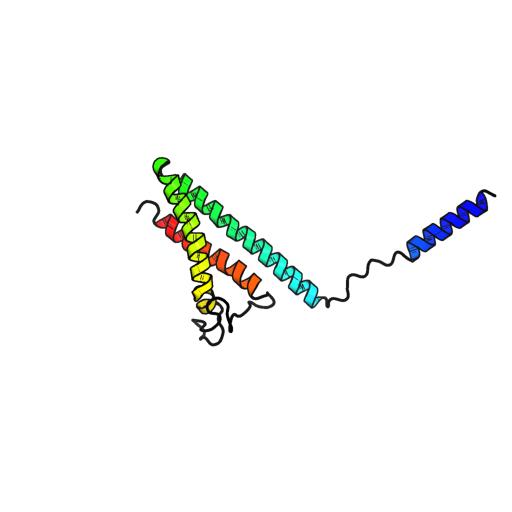Protein AF-A0A960FQX1-F1 (afdb_monomer_lite)

Foldseek 3Di:
DVVVVVVVVVVVVVVVVVVPDPPPPDPPPVVNVVLVVVLVVLLVVLVVLLVVLVVLLVVLLVVDDVVCSVVSNVVSVVLLVVLLVCCLQAVQQQPQFPPDDPRGHHHQGNHPPRRHDDDSHDSVSRSSNVSSVSSVVSSVVSSVVRPD

Secondary structure (DSSP, 8-state):
-HHHHHHHHHHHHHHHHHS----------HHHHHHHHHHHHHHHHHHHHHHHHHHHHHHHHHHS-GGGHHHHHHHHHHHHHHHHHHIIIIIHHHHHBSS--SS-----GGG-TTBPPSTTS-HHHHHHHHHHHHHHHHHHHHHHTTT-

pLDDT: mean 79.79, std 14.04, range [43.34, 94.75]

Radius of gyration: 26.55 Å; chains: 1; bounding box: 80×57×46 Å

Structure (mmCIF, N/CA/C/O backbone):
data_AF-A0A960FQX1-F1
#
_entry.id   AF-A0A960FQX1-F1
#
loop_
_atom_site.group_PDB
_atom_site.id
_atom_site.type_symbol
_atom_site.label_atom_id
_atom_site.label_alt_id
_atom_site.label_comp_id
_atom_site.label_asym_id
_atom_site.label_entity_id
_atom_site.label_seq_id
_atom_site.pdbx_PDB_ins_code
_atom_site.Cartn_x
_atom_site.Cartn_y
_atom_site.Cartn_z
_atom_site.occupancy
_atom_site.B_iso_or_equiv
_atom_site.auth_seq_id
_atom_site.auth_comp_id
_atom_site.auth_asym_id
_atom_site.auth_atom_id
_atom_site.pdbx_PDB_model_num
ATOM 1 N N . MET A 1 1 ? 60.631 43.178 -3.863 1.00 51.34 1 MET A N 1
ATOM 2 C CA . MET A 1 1 ? 60.263 41.757 -3.632 1.00 51.34 1 MET A CA 1
ATOM 3 C C . MET A 1 1 ? 58.754 41.509 -3.515 1.00 51.34 1 MET A C 1
ATOM 5 O O . MET A 1 1 ? 58.290 40.539 -4.091 1.00 51.34 1 MET A O 1
ATOM 9 N N . ARG A 1 2 ? 57.959 42.388 -2.878 1.00 50.94 2 ARG A N 1
ATOM 10 C CA . ARG A 1 2 ? 56.501 42.193 -2.677 1.00 50.94 2 ARG A CA 1
ATOM 11 C C . ARG A 1 2 ? 55.647 42.088 -3.961 1.00 50.94 2 ARG A C 1
ATOM 13 O O . ARG A 1 2 ? 54.676 41.347 -3.982 1.00 50.94 2 ARG A O 1
ATOM 20 N N . ARG A 1 3 ? 56.045 42.748 -5.059 1.00 49.62 3 ARG A N 1
ATOM 21 C CA . ARG A 1 3 ? 55.343 42.691 -6.363 1.00 49.62 3 ARG A CA 1
ATOM 22 C C . ARG A 1 3 ? 55.408 41.323 -7.061 1.00 49.62 3 ARG A C 1
ATOM 24 O O . ARG A 1 3 ? 54.457 40.958 -7.732 1.00 49.62 3 ARG A O 1
ATOM 31 N N . LYS A 1 4 ? 56.495 40.557 -6.891 1.00 47.22 4 LYS A N 1
ATOM 32 C CA . LYS A 1 4 ? 56.637 39.219 -7.503 1.00 47.22 4 LYS A CA 1
ATOM 33 C C . LYS A 1 4 ? 55.794 38.161 -6.779 1.00 47.22 4 LYS A C 1
ATOM 35 O O . LYS A 1 4 ? 55.314 37.237 -7.417 1.00 47.22 4 LYS A O 1
ATOM 40 N N . ILE A 1 5 ? 55.571 38.348 -5.475 1.00 54.47 5 ILE A N 1
ATOM 41 C CA . ILE A 1 5 ? 54.722 37.472 -4.659 1.00 54.47 5 ILE A CA 1
ATOM 42 C C . ILE A 1 5 ? 53.248 37.679 -5.029 1.00 54.47 5 ILE A C 1
ATOM 44 O O . ILE A 1 5 ? 52.585 36.699 -5.321 1.00 54.47 5 ILE A O 1
ATOM 48 N N . LEU A 1 6 ? 52.762 38.925 -5.153 1.00 54.97 6 LEU A N 1
ATOM 49 C CA . LEU A 1 6 ? 51.373 39.187 -5.581 1.00 54.97 6 LEU A CA 1
ATOM 50 C C . LEU A 1 6 ? 51.043 38.641 -6.982 1.00 54.97 6 LEU A C 1
ATOM 52 O O . LEU A 1 6 ? 49.941 38.147 -7.198 1.00 54.97 6 LEU A O 1
ATOM 56 N N . ILE A 1 7 ? 51.987 38.715 -7.926 1.00 57.12 7 ILE A N 1
ATOM 57 C CA . ILE A 1 7 ? 51.796 38.169 -9.279 1.00 57.12 7 ILE A CA 1
ATOM 58 C C . ILE A 1 7 ? 51.809 36.633 -9.239 1.00 57.12 7 ILE A C 1
ATOM 60 O O . ILE A 1 7 ? 50.983 36.003 -9.890 1.00 57.12 7 ILE A O 1
ATOM 64 N N . GLY A 1 8 ? 52.678 36.025 -8.425 1.00 54.09 8 GLY A N 1
ATOM 65 C CA . GLY A 1 8 ? 52.707 34.575 -8.221 1.00 54.09 8 GLY A CA 1
ATOM 66 C C . GLY A 1 8 ? 51.415 34.035 -7.603 1.00 54.09 8 GLY A C 1
ATOM 67 O O . GLY A 1 8 ? 50.860 33.066 -8.111 1.00 54.09 8 GLY A O 1
ATOM 68 N N . THR A 1 9 ? 50.878 34.693 -6.570 1.00 57.78 9 THR A N 1
ATOM 69 C CA . THR A 1 9 ? 49.612 34.280 -5.942 1.00 57.78 9 THR A CA 1
ATOM 70 C C . THR A 1 9 ? 48.413 34.499 -6.864 1.00 57.78 9 THR A C 1
ATOM 72 O O . THR A 1 9 ? 47.501 33.681 -6.865 1.00 57.78 9 THR A O 1
ATOM 75 N N . GLY A 1 10 ? 48.422 35.553 -7.691 1.00 57.50 10 GLY A N 1
ATOM 76 C CA . GLY A 1 10 ? 47.384 35.793 -8.699 1.00 57.50 10 GLY A CA 1
ATOM 77 C C . GLY A 1 10 ? 47.380 34.751 -9.821 1.00 57.50 10 GLY A C 1
ATOM 78 O O . GLY A 1 10 ? 46.314 34.315 -10.242 1.00 57.50 10 GLY A O 1
ATOM 79 N N . VAL A 1 11 ? 48.557 34.294 -10.260 1.00 60.16 11 VAL A N 1
ATOM 80 C CA . VAL A 1 11 ? 48.688 33.235 -11.276 1.00 60.16 11 VAL A CA 1
ATOM 81 C C . VAL A 1 11 ? 48.325 31.862 -10.705 1.00 60.16 11 VAL A C 1
ATOM 83 O O . VAL A 1 11 ? 47.686 31.075 -11.394 1.00 60.16 11 VAL A O 1
ATOM 86 N N . VAL A 1 12 ? 48.648 31.585 -9.438 1.00 59.31 12 VAL A N 1
ATOM 87 C CA . VAL A 1 12 ? 48.214 30.350 -8.759 1.00 59.31 12 VAL A CA 1
ATOM 88 C C . VAL A 1 12 ? 46.703 30.364 -8.503 1.00 59.31 12 VAL A C 1
ATOM 90 O O . VAL A 1 12 ? 46.047 29.360 -8.750 1.00 59.31 12 VAL A O 1
ATOM 93 N N . ALA A 1 13 ? 46.120 31.498 -8.101 1.00 58.28 13 ALA A N 1
ATOM 94 C CA . ALA A 1 13 ? 44.671 31.634 -7.942 1.00 58.28 13 ALA A CA 1
ATOM 95 C C . ALA A 1 13 ? 43.927 31.511 -9.283 1.00 58.28 13 ALA A C 1
ATOM 97 O O . ALA A 1 13 ? 42.914 30.824 -9.350 1.00 58.28 13 ALA A O 1
ATOM 98 N N . ALA A 1 14 ? 44.454 32.103 -10.361 1.00 57.28 14 ALA A N 1
ATOM 99 C CA . ALA A 1 14 ? 43.907 31.955 -11.711 1.00 57.28 14 ALA A CA 1
ATOM 100 C C . ALA A 1 14 ? 44.096 30.534 -12.269 1.00 57.28 14 ALA A C 1
ATOM 102 O O . ALA A 1 14 ? 43.222 30.037 -12.968 1.00 57.28 14 ALA A O 1
ATOM 103 N N . GLY A 1 15 ? 45.196 29.857 -11.923 1.00 57.06 15 GLY A N 1
ATOM 104 C CA . GLY A 1 15 ? 45.442 28.457 -12.272 1.00 57.06 15 GLY A CA 1
ATOM 105 C C . GLY A 1 15 ? 44.491 27.497 -11.558 1.00 57.06 15 GLY A C 1
ATOM 106 O O . GLY A 1 15 ? 43.946 26.607 -12.195 1.00 57.06 15 GLY A O 1
ATOM 107 N N . VAL A 1 16 ? 44.212 27.729 -10.271 1.00 55.97 16 VAL A N 1
ATOM 108 C CA . VAL A 1 16 ? 43.229 26.957 -9.489 1.00 55.97 16 VAL A CA 1
ATOM 109 C C . VAL A 1 16 ? 41.795 27.231 -9.958 1.00 55.97 16 VAL A C 1
ATOM 111 O O . VAL A 1 16 ? 40.971 26.322 -9.947 1.00 55.97 16 VAL A O 1
ATOM 114 N N . LEU A 1 17 ? 41.502 28.444 -10.444 1.00 53.12 17 LEU A N 1
ATOM 115 C CA . LEU A 1 17 ? 40.223 28.767 -11.089 1.00 53.12 17 LEU A CA 1
ATOM 116 C C . LEU A 1 17 ? 40.103 28.163 -12.500 1.00 53.12 17 LEU A C 1
ATOM 118 O O . LEU A 1 17 ? 39.002 27.855 -12.938 1.00 53.12 17 LEU A O 1
ATOM 122 N N . ALA A 1 18 ? 41.222 27.975 -13.207 1.00 55.62 18 ALA A N 1
ATOM 123 C CA . ALA A 1 18 ? 41.262 27.362 -14.536 1.00 55.62 18 ALA A CA 1
ATOM 124 C C . ALA A 1 18 ? 41.250 25.823 -14.490 1.00 55.62 18 ALA A C 1
ATOM 126 O O . ALA A 1 18 ? 40.801 25.192 -15.443 1.00 55.62 18 ALA A O 1
ATOM 127 N N . THR A 1 19 ? 41.699 25.212 -13.386 1.00 51.34 19 THR A N 1
ATOM 128 C CA . THR A 1 19 ? 41.516 23.774 -13.109 1.00 51.34 19 THR A CA 1
ATOM 129 C C . THR A 1 19 ? 40.261 23.483 -12.290 1.00 51.34 19 THR A C 1
ATOM 131 O O . THR A 1 19 ? 39.992 22.321 -11.991 1.00 51.34 19 THR A O 1
ATOM 134 N N . ALA A 1 20 ? 39.471 24.504 -11.944 1.00 48.94 20 ALA A N 1
ATOM 135 C CA . ALA A 1 20 ? 38.087 24.333 -11.527 1.00 48.94 20 ALA A CA 1
ATOM 136 C C . ALA A 1 20 ? 37.252 23.987 -12.766 1.00 48.94 20 ALA A C 1
ATOM 138 O O . ALA A 1 20 ? 36.440 24.770 -13.257 1.00 48.94 20 ALA A O 1
ATOM 139 N N . THR A 1 21 ? 37.482 22.791 -13.304 1.00 51.81 21 THR A N 1
ATOM 140 C CA . THR A 1 21 ? 36.498 22.148 -14.163 1.00 51.81 21 THR A CA 1
ATOM 141 C C . THR A 1 21 ? 35.181 22.135 -13.388 1.00 51.81 21 THR A C 1
ATOM 143 O O . THR A 1 21 ? 35.210 21.760 -12.207 1.00 51.81 21 THR A O 1
ATOM 146 N N . PRO A 1 22 ? 34.035 22.523 -13.984 1.00 54.12 22 PRO A N 1
ATOM 147 C CA . PRO A 1 22 ? 32.760 22.168 -13.381 1.00 54.12 22 PRO A CA 1
ATOM 148 C C . PRO A 1 22 ? 32.835 20.666 -13.132 1.00 54.12 22 PRO A C 1
ATOM 150 O O . PRO A 1 22 ? 33.242 19.927 -14.029 1.00 54.12 22 PRO A O 1
ATOM 153 N N . ALA A 1 23 ? 32.587 20.242 -11.891 1.00 43.34 23 ALA A N 1
ATOM 154 C CA . ALA A 1 23 ? 32.530 18.833 -11.548 1.00 43.34 23 ALA A CA 1
ATOM 155 C C . ALA A 1 23 ? 31.670 18.167 -12.621 1.00 43.34 23 ALA A C 1
ATOM 157 O O . ALA A 1 23 ? 30.491 18.502 -12.739 1.00 43.34 23 ALA A O 1
ATOM 158 N N . PHE A 1 24 ? 32.294 17.357 -13.481 1.00 44.00 24 PHE A N 1
ATOM 159 C CA . PHE A 1 24 ? 31.592 16.670 -14.546 1.00 44.00 24 PHE A CA 1
ATOM 160 C C . PHE A 1 24 ? 30.545 15.812 -13.848 1.00 44.00 24 PHE A C 1
ATOM 162 O O . PHE A 1 24 ? 30.866 14.805 -13.218 1.00 44.00 24 PHE A O 1
ATOM 169 N N . ALA A 1 25 ? 29.299 16.283 -13.900 1.00 47.84 25 ALA A N 1
ATOM 170 C CA . ALA A 1 25 ? 28.141 15.439 -13.751 1.00 47.84 25 ALA A CA 1
ATOM 171 C C . ALA A 1 25 ? 28.371 14.298 -14.737 1.00 47.84 25 ALA A C 1
ATOM 173 O O . ALA A 1 25 ? 28.537 14.525 -15.932 1.00 47.84 25 ALA A O 1
ATOM 174 N N . GLN A 1 26 ? 28.540 13.113 -14.171 1.00 45.72 26 GLN A N 1
ATOM 175 C CA . GLN A 1 26 ? 28.736 11.846 -14.847 1.00 45.72 26 GLN A CA 1
ATOM 176 C C . GLN A 1 26 ? 27.881 11.788 -16.124 1.00 45.72 26 GLN A C 1
ATOM 178 O O . GLN A 1 26 ? 26.700 12.126 -16.063 1.00 45.72 26 GLN A O 1
ATOM 183 N N . ASP A 1 27 ? 28.471 11.348 -17.244 1.00 53.88 27 ASP A N 1
ATOM 184 C CA . ASP A 1 27 ? 27.796 10.953 -18.496 1.00 53.88 27 ASP A CA 1
ATOM 185 C C . ASP A 1 27 ? 26.853 9.745 -18.261 1.00 53.88 27 ASP A C 1
ATOM 187 O O . ASP A 1 27 ? 26.902 8.729 -18.952 1.00 53.88 27 ASP A O 1
ATOM 191 N N . ALA A 1 28 ? 25.995 9.805 -17.243 1.00 57.47 28 ALA A N 1
ATOM 192 C CA . ALA A 1 28 ? 24.775 9.028 -17.220 1.00 57.47 28 ALA A CA 1
ATOM 193 C C . ALA A 1 28 ? 23.888 9.646 -18.300 1.00 57.47 28 ALA A C 1
ATOM 195 O O . ALA A 1 28 ? 23.628 10.854 -18.281 1.00 57.47 28 ALA A O 1
ATOM 196 N N . ALA A 1 29 ? 23.471 8.841 -19.277 1.00 74.06 29 ALA A N 1
ATOM 197 C CA . ALA A 1 29 ? 22.570 9.300 -20.324 1.00 74.06 29 ALA A CA 1
ATOM 198 C C . ALA A 1 29 ? 21.404 10.059 -19.670 1.00 74.06 29 ALA A C 1
ATOM 200 O O . ALA A 1 29 ? 20.857 9.589 -18.676 1.00 74.06 29 ALA A O 1
ATOM 201 N N . ALA A 1 30 ? 21.008 11.223 -20.198 1.00 77.44 30 ALA A N 1
ATOM 202 C CA . ALA A 1 30 ? 19.952 12.045 -19.589 1.00 77.44 30 ALA A CA 1
ATOM 203 C C . ALA A 1 30 ? 18.665 11.243 -19.280 1.00 77.44 30 ALA A C 1
ATOM 205 O O . ALA A 1 30 ? 17.963 11.535 -18.316 1.00 77.44 30 ALA A O 1
ATOM 206 N N . ALA A 1 31 ? 18.406 10.183 -20.055 1.00 77.94 31 ALA A N 1
ATOM 207 C CA . ALA A 1 31 ? 17.343 9.215 -19.810 1.00 77.94 31 ALA A CA 1
ATOM 208 C C . ALA A 1 31 ? 17.506 8.417 -18.499 1.00 77.94 31 ALA A C 1
ATOM 210 O O . ALA A 1 31 ? 16.532 8.230 -17.783 1.00 77.94 31 ALA A O 1
ATOM 211 N N . GLU A 1 32 ? 18.712 7.971 -18.148 1.00 82.25 32 GLU A N 1
ATOM 212 C CA . GLU A 1 32 ? 18.982 7.241 -16.902 1.00 82.25 32 GLU A CA 1
ATOM 213 C C . GLU A 1 32 ? 18.788 8.142 -15.675 1.00 82.25 32 GLU A C 1
ATOM 215 O O . GLU A 1 32 ? 18.163 7.745 -14.691 1.00 82.25 32 GLU A O 1
ATOM 220 N N . VAL A 1 33 ? 19.253 9.393 -15.758 1.00 86.50 33 VAL A N 1
ATOM 221 C CA . VAL A 1 33 ? 19.027 10.389 -14.700 1.00 86.50 33 VAL A CA 1
ATOM 222 C C . VAL A 1 33 ? 17.532 10.654 -14.519 1.00 86.50 33 VAL A C 1
ATOM 224 O O . VAL A 1 33 ? 17.058 10.690 -13.384 1.00 86.50 33 VAL A O 1
ATOM 227 N N . GLN A 1 34 ? 16.778 10.772 -15.617 1.00 87.62 34 GLN A N 1
ATOM 228 C CA . GLN A 1 34 ? 15.327 10.944 -15.571 1.00 87.62 34 GLN A CA 1
ATOM 229 C C . GLN A 1 34 ? 14.638 9.763 -14.874 1.00 87.62 34 GLN A C 1
ATOM 231 O O . GLN A 1 34 ? 13.853 9.980 -13.956 1.00 87.62 34 GLN A O 1
ATOM 236 N N . VAL A 1 35 ? 14.985 8.521 -15.229 1.00 88.06 35 VAL A N 1
ATOM 237 C CA . VAL A 1 35 ? 14.426 7.312 -14.594 1.00 88.06 35 VAL A CA 1
ATOM 238 C C . VAL A 1 35 ? 14.702 7.297 -13.088 1.00 88.06 35 VAL A C 1
ATOM 240 O O . VAL A 1 35 ? 13.819 6.969 -12.294 1.00 88.06 35 VAL A O 1
ATOM 243 N N . ASN A 1 36 ? 15.908 7.674 -12.667 1.00 89.25 36 ASN A N 1
ATOM 244 C CA . ASN A 1 36 ? 16.260 7.723 -11.247 1.00 89.25 36 ASN A CA 1
ATOM 245 C C . ASN A 1 36 ? 15.469 8.799 -10.491 1.00 89.25 36 ASN A C 1
ATOM 247 O O . ASN A 1 36 ? 15.014 8.554 -9.372 1.00 89.25 36 ASN A O 1
ATOM 251 N N . LEU A 1 37 ? 15.271 9.967 -11.107 1.00 91.19 37 LEU A N 1
ATOM 252 C CA . LEU A 1 37 ? 14.451 11.039 -10.541 1.00 91.19 37 LEU A CA 1
ATOM 253 C C . LEU A 1 37 ? 12.976 10.639 -10.450 1.00 91.19 37 LEU A C 1
ATOM 255 O O . LEU A 1 37 ? 12.360 10.869 -9.409 1.00 91.19 37 LEU A O 1
ATOM 259 N N . ASP A 1 38 ? 12.435 9.989 -11.480 1.00 91.44 38 ASP A N 1
ATOM 260 C CA . ASP A 1 38 ? 11.056 9.495 -11.490 1.00 91.44 38 ASP A CA 1
ATOM 261 C C . ASP A 1 38 ? 10.848 8.447 -10.381 1.00 91.44 38 ASP A C 1
ATOM 263 O O . ASP A 1 38 ? 9.882 8.528 -9.619 1.00 91.44 38 ASP A O 1
ATOM 267 N N . ASN A 1 39 ? 11.792 7.513 -10.208 1.00 92.25 39 ASN A N 1
ATOM 268 C CA . ASN A 1 39 ? 11.755 6.537 -9.114 1.00 92.25 39 ASN A CA 1
ATOM 269 C C . ASN A 1 39 ? 11.824 7.212 -7.733 1.00 92.25 39 ASN A C 1
ATOM 271 O O . ASN A 1 39 ? 11.063 6.849 -6.836 1.00 92.25 39 ASN A O 1
ATOM 275 N N . ALA A 1 40 ? 12.708 8.198 -7.550 1.00 92.62 40 ALA A N 1
ATOM 276 C CA . ALA A 1 40 ? 12.831 8.925 -6.286 1.00 92.62 40 ALA A CA 1
ATOM 277 C C . ALA A 1 40 ? 11.563 9.726 -5.959 1.00 92.62 40 ALA A C 1
ATOM 279 O O . ALA A 1 40 ? 11.107 9.727 -4.813 1.00 92.62 40 ALA A O 1
ATOM 280 N N . TYR A 1 41 ? 10.973 10.372 -6.967 1.00 94.25 41 TYR A N 1
ATOM 281 C CA . TYR A 1 41 ? 9.724 11.109 -6.828 1.00 94.25 41 TYR A CA 1
ATOM 282 C C . TYR A 1 41 ? 8.577 10.183 -6.419 1.00 94.25 41 TYR A C 1
ATOM 284 O O . TYR A 1 41 ? 7.916 10.442 -5.414 1.00 94.25 41 TYR A O 1
ATOM 292 N N . VAL A 1 42 ? 8.384 9.070 -7.132 1.00 94.19 42 VAL A N 1
ATOM 293 C CA . VAL A 1 42 ? 7.312 8.113 -6.824 1.00 94.19 42 VAL A CA 1
ATOM 294 C C . VAL A 1 42 ? 7.522 7.454 -5.462 1.00 94.19 42 VAL A C 1
ATOM 296 O O . VAL A 1 42 ? 6.554 7.257 -4.728 1.00 94.19 42 VAL A O 1
ATOM 299 N N . LEU A 1 43 ? 8.767 7.170 -5.071 1.00 93.25 43 LEU A N 1
ATOM 300 C CA . LEU A 1 43 ? 9.067 6.643 -3.740 1.00 93.25 43 LEU A CA 1
ATOM 301 C C . LEU A 1 43 ? 8.707 7.652 -2.641 1.00 93.25 43 LEU A C 1
ATOM 303 O O . LEU A 1 43 ? 8.086 7.280 -1.645 1.00 93.25 43 LEU A O 1
ATOM 307 N N . LEU A 1 44 ? 9.040 8.933 -2.831 1.00 94.75 44 LEU A N 1
ATOM 308 C CA . LEU A 1 44 ? 8.623 9.996 -1.916 1.00 94.75 44 LEU A CA 1
ATOM 309 C C . LEU A 1 44 ? 7.093 10.094 -1.852 1.00 94.75 44 LEU A C 1
ATOM 311 O O . LEU A 1 44 ? 6.529 10.158 -0.760 1.00 94.75 44 LEU A O 1
ATOM 315 N N . SER A 1 45 ? 6.414 10.054 -2.999 1.00 94.38 45 SER A N 1
ATOM 316 C CA . SER A 1 45 ? 4.951 10.022 -3.053 1.00 94.38 45 SER A CA 1
ATOM 317 C C . SER A 1 45 ? 4.377 8.819 -2.303 1.00 94.38 45 SER A C 1
ATOM 319 O O . SER A 1 45 ? 3.417 8.983 -1.556 1.00 94.38 45 SER A O 1
ATOM 321 N N . ALA A 1 46 ? 4.980 7.633 -2.421 1.00 93.56 46 ALA A N 1
ATOM 322 C CA . ALA A 1 46 ? 4.539 6.443 -1.699 1.00 93.56 46 ALA A CA 1
ATOM 323 C C . ALA A 1 46 ? 4.635 6.623 -0.176 1.00 93.56 46 ALA A C 1
ATOM 325 O O . ALA A 1 46 ? 3.707 6.262 0.545 1.00 93.56 46 ALA A O 1
ATOM 326 N N . VAL A 1 47 ? 5.710 7.246 0.323 1.00 92.31 47 VAL A N 1
ATOM 327 C CA . VAL A 1 47 ? 5.849 7.569 1.755 1.00 92.31 47 VAL A CA 1
ATOM 328 C C . VAL A 1 47 ? 4.739 8.515 2.218 1.00 92.31 47 VAL A C 1
ATOM 330 O O . VAL A 1 47 ? 4.159 8.299 3.282 1.00 92.31 47 VAL A O 1
ATOM 333 N N . LEU A 1 48 ? 4.394 9.528 1.416 1.00 92.94 48 LEU A N 1
ATOM 334 C CA . LEU A 1 48 ? 3.288 10.439 1.732 1.00 92.94 48 LEU A CA 1
ATOM 335 C C . LEU A 1 48 ? 1.938 9.710 1.796 1.00 92.94 48 LEU A C 1
ATOM 337 O O . LEU A 1 48 ? 1.128 10.015 2.669 1.00 92.94 48 LEU A O 1
ATOM 341 N N . VAL A 1 49 ? 1.708 8.722 0.927 1.00 92.88 49 VAL A N 1
ATOM 342 C CA . VAL A 1 49 ? 0.494 7.892 0.972 1.00 92.88 49 VAL A CA 1
ATOM 343 C C . VAL A 1 49 ? 0.494 6.980 2.201 1.00 92.88 49 VAL A C 1
ATOM 345 O O . VAL A 1 49 ? -0.525 6.875 2.872 1.00 92.88 49 VAL A O 1
ATOM 348 N N . ILE A 1 50 ? 1.626 6.383 2.582 1.00 89.31 50 ILE A N 1
ATOM 349 C CA . ILE A 1 50 ? 1.708 5.567 3.810 1.00 89.31 50 ILE A CA 1
ATOM 350 C C . ILE A 1 50 ? 1.387 6.407 5.057 1.00 89.31 50 ILE A C 1
ATOM 352 O O . ILE A 1 50 ? 0.736 5.916 5.980 1.00 89.31 50 ILE A O 1
ATOM 356 N N . LEU A 1 51 ? 1.756 7.693 5.079 1.00 89.69 51 LEU A N 1
ATOM 357 C CA . LEU A 1 51 ? 1.360 8.599 6.163 1.00 89.69 51 LEU A CA 1
ATOM 358 C C . LEU A 1 51 ? -0.163 8.800 6.264 1.00 89.69 51 LEU A C 1
ATOM 360 O O . LEU A 1 51 ? -0.650 9.152 7.341 1.00 89.69 51 LEU A O 1
ATOM 364 N N . MET A 1 52 ? -0.937 8.511 5.212 1.00 91.56 52 MET A N 1
ATOM 365 C CA . MET A 1 52 ? -2.402 8.497 5.297 1.00 91.56 52 MET A CA 1
ATOM 366 C C . MET A 1 52 ? -2.910 7.419 6.258 1.00 91.56 52 MET A C 1
ATOM 368 O O . MET A 1 52 ? -3.938 7.643 6.891 1.00 91.56 52 MET A O 1
ATOM 372 N N . GLN A 1 53 ? -2.184 6.311 6.456 1.00 87.62 53 GLN A N 1
ATOM 373 C CA . GLN A 1 53 ? -2.574 5.273 7.417 1.00 87.62 53 GLN A CA 1
ATOM 374 C C . GLN A 1 53 ? -2.647 5.834 8.845 1.00 87.62 53 GLN A C 1
ATOM 376 O O . GLN A 1 53 ? -3.624 5.613 9.558 1.00 87.62 53 GLN A O 1
ATOM 381 N N . ALA A 1 54 ? -1.664 6.655 9.232 1.00 86.06 54 ALA A N 1
ATOM 382 C CA . ALA A 1 54 ? -1.695 7.370 10.506 1.00 86.06 54 ALA A CA 1
ATOM 383 C C . ALA A 1 54 ? -2.833 8.406 10.557 1.00 86.06 54 ALA A C 1
ATOM 385 O O . ALA A 1 54 ? -3.450 8.600 11.604 1.00 86.06 54 ALA A O 1
ATOM 386 N N . GLY A 1 55 ? -3.148 9.042 9.425 1.00 87.25 55 GLY A N 1
ATOM 387 C CA . GLY A 1 55 ? -4.295 9.943 9.299 1.00 87.25 55 GLY A CA 1
ATOM 388 C C . GLY A 1 55 ? -5.635 9.246 9.562 1.00 87.25 55 GLY A C 1
ATOM 389 O O . GLY A 1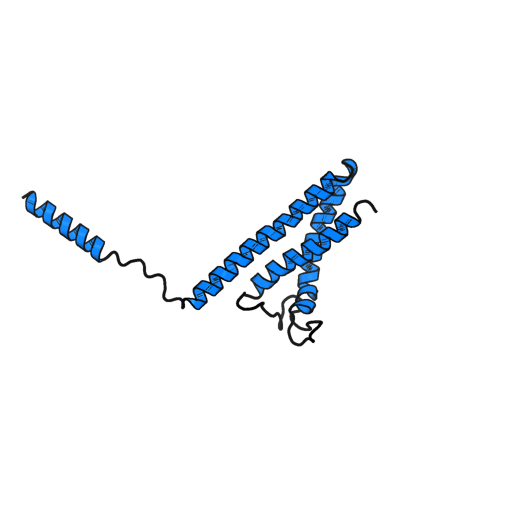 55 ? -6.413 9.720 10.389 1.00 87.25 55 GLY A O 1
ATOM 390 N N . PHE A 1 56 ? -5.887 8.102 8.918 1.00 85.62 56 PHE A N 1
ATOM 391 C CA . PHE A 1 56 ? -7.107 7.313 9.129 1.00 85.62 56 PHE A CA 1
ATOM 392 C C . PHE A 1 56 ? -7.216 6.802 10.560 1.00 85.62 56 PHE A C 1
ATOM 394 O O . PHE A 1 56 ? -8.278 6.930 11.166 1.00 85.62 56 PHE A O 1
ATOM 401 N N . ALA A 1 57 ? -6.104 6.339 11.136 1.00 86.50 57 ALA A N 1
ATOM 402 C CA . ALA A 1 57 ? -6.059 5.944 12.536 1.00 86.50 57 ALA A CA 1
ATOM 403 C C . ALA A 1 57 ? -6.545 7.084 13.451 1.00 86.50 57 ALA A C 1
ATOM 405 O O . ALA A 1 57 ? -7.437 6.894 14.273 1.00 86.50 57 ALA A O 1
ATOM 406 N N . LEU A 1 58 ? -6.033 8.305 13.279 1.00 88.06 58 LEU A N 1
ATOM 407 C CA . LEU A 1 58 ? -6.444 9.442 14.109 1.00 88.06 58 LEU A CA 1
ATOM 408 C C . LEU A 1 58 ? -7.921 9.819 13.924 1.00 88.06 58 LEU A C 1
ATOM 410 O O . LEU A 1 58 ? -8.587 10.160 14.904 1.00 88.06 58 LEU A O 1
ATOM 414 N N . VAL A 1 59 ? -8.448 9.737 12.701 1.00 87.94 59 VAL A N 1
ATOM 415 C CA . VAL A 1 59 ? -9.864 10.024 12.423 1.00 87.94 59 VAL A CA 1
ATOM 416 C C . VAL A 1 59 ? -10.774 8.969 13.059 1.00 87.94 59 VAL A C 1
ATOM 418 O O . VAL A 1 59 ? -11.737 9.325 13.736 1.00 87.94 59 VAL A O 1
ATOM 421 N N . GLU A 1 60 ? -10.454 7.683 12.927 1.00 83.06 60 GLU A N 1
ATOM 422 C CA . GLU A 1 60 ? -11.226 6.598 13.545 1.00 83.06 60 GLU A CA 1
ATOM 423 C C . GLU A 1 60 ? -11.144 6.635 15.077 1.00 83.06 60 GLU A C 1
ATOM 425 O O . GLU A 1 60 ? -12.155 6.472 15.763 1.00 83.06 60 GLU A O 1
ATOM 430 N N . ALA A 1 61 ? -9.968 6.925 15.642 1.00 85.06 61 ALA A N 1
ATOM 431 C CA . ALA A 1 61 ? -9.826 7.160 17.078 1.00 85.06 61 ALA A CA 1
ATOM 432 C C . ALA A 1 61 ? -10.669 8.354 17.552 1.00 85.06 61 ALA A C 1
ATOM 434 O O . ALA A 1 61 ? -11.278 8.285 18.617 1.00 85.06 61 ALA A O 1
ATOM 435 N N . GLY A 1 62 ? -10.712 9.439 16.774 1.00 85.38 62 GLY A N 1
ATOM 436 C CA . GLY A 1 62 ? -11.447 10.657 17.120 1.00 85.38 62 GLY A CA 1
ATOM 437 C C . GLY A 1 62 ? -12.969 10.511 17.044 1.00 85.38 62 GLY A C 1
ATOM 438 O O . GLY A 1 62 ? -13.681 11.164 17.805 1.00 85.38 62 GLY A O 1
ATOM 439 N N . LEU A 1 63 ? -13.472 9.651 16.155 1.00 83.50 63 LEU A N 1
ATOM 440 C CA . LEU A 1 63 ? -14.910 9.416 15.964 1.00 83.50 63 LEU A CA 1
ATOM 441 C C . LEU A 1 63 ? -15.479 8.309 16.860 1.00 83.50 63 LEU A C 1
ATOM 443 O O . LEU A 1 63 ? -16.697 8.140 16.935 1.00 83.50 63 LEU A O 1
ATOM 447 N N . THR A 1 64 ? -14.624 7.556 17.548 1.00 82.50 64 THR A N 1
ATOM 448 C CA . THR A 1 64 ? -15.038 6.443 18.406 1.00 82.50 64 THR A CA 1
ATOM 449 C C . THR A 1 64 ? -14.919 6.773 19.886 1.00 82.50 64 THR A C 1
ATOM 451 O O . THR A 1 64 ? -14.322 7.763 20.310 1.00 82.50 64 THR A O 1
ATOM 454 N N . ARG A 1 65 ? -15.558 5.955 20.727 1.00 82.62 65 ARG A N 1
ATOM 455 C CA . ARG A 1 65 ? -15.546 6.194 22.174 1.00 82.62 65 ARG A CA 1
ATOM 456 C C . ARG A 1 65 ? -14.139 5.998 22.730 1.00 82.62 65 ARG A C 1
ATOM 458 O O . ARG A 1 65 ? -13.499 4.986 22.459 1.00 82.62 65 ARG A O 1
ATOM 465 N N . ALA A 1 66 ? -13.724 6.884 23.637 1.00 79.25 66 ALA A N 1
ATOM 466 C CA . ALA A 1 66 ? -12.403 6.855 24.276 1.00 79.25 66 ALA A CA 1
ATOM 467 C C . ALA A 1 66 ? -12.014 5.480 24.861 1.00 79.25 66 ALA A C 1
ATOM 469 O O . ALA A 1 66 ? -10.854 5.084 24.811 1.00 79.25 66 ALA A O 1
ATOM 470 N N . LYS A 1 67 ? -12.991 4.711 25.364 1.00 84.81 67 LYS A N 1
ATOM 471 C CA . LYS A 1 67 ? -12.758 3.372 25.929 1.00 84.81 67 LYS A CA 1
ATOM 472 C C . LYS A 1 67 ? -12.320 2.311 24.907 1.00 84.81 67 LYS A C 1
ATOM 474 O O . LYS A 1 67 ? -11.777 1.290 25.311 1.00 84.81 67 LYS A O 1
ATOM 479 N N . SER A 1 68 ? -12.591 2.508 23.615 1.00 81.19 68 SER A N 1
ATOM 480 C CA . SER A 1 68 ? -12.324 1.538 22.540 1.00 81.19 68 SER A CA 1
ATOM 481 C C . SER A 1 68 ? -11.227 1.975 21.568 1.00 81.19 68 SER A C 1
ATOM 483 O O . SER A 1 68 ? -10.871 1.196 20.685 1.00 81.19 68 SER A O 1
ATOM 485 N N . VAL A 1 69 ? -10.644 3.164 21.758 1.00 83.44 69 VAL A N 1
ATOM 486 C CA . VAL A 1 69 ? -9.602 3.727 20.881 1.00 83.44 69 VAL A CA 1
ATOM 487 C C . VAL A 1 69 ? -8.410 2.782 20.732 1.00 83.44 69 VAL A C 1
ATOM 489 O O . VAL A 1 69 ? -7.975 2.523 19.617 1.00 83.44 69 VAL A O 1
ATOM 492 N N . ALA A 1 70 ? -7.928 2.182 21.825 1.00 84.50 70 ALA A N 1
ATOM 493 C CA . ALA A 1 70 ? -6.797 1.249 21.771 1.00 84.50 70 ALA A CA 1
ATOM 494 C C . ALA A 1 70 ? -7.068 0.030 20.868 1.00 84.50 70 ALA A C 1
ATOM 496 O O . ALA A 1 70 ? -6.188 -0.409 20.131 1.00 84.50 70 ALA A O 1
ATOM 497 N N . ASN A 1 71 ? -8.299 -0.491 20.883 1.00 84.81 71 ASN A N 1
ATOM 498 C CA . ASN A 1 71 ? -8.682 -1.623 20.042 1.00 84.81 71 ASN A CA 1
ATOM 499 C C . ASN A 1 71 ? -8.751 -1.228 18.560 1.00 84.81 71 ASN A C 1
ATOM 501 O O . ASN A 1 71 ? -8.404 -2.017 17.689 1.00 84.81 71 ASN A O 1
ATOM 505 N N . ILE A 1 72 ? -9.174 0.002 18.274 1.00 84.62 72 ILE A N 1
ATOM 506 C CA . ILE A 1 72 ? -9.261 0.532 16.908 1.00 84.62 72 ILE A CA 1
ATOM 507 C C . ILE A 1 72 ? -7.864 0.820 16.354 1.00 84.62 72 ILE A C 1
ATOM 509 O O . ILE A 1 72 ? -7.578 0.473 15.214 1.00 84.62 72 ILE A O 1
ATOM 513 N N . MET A 1 73 ? -6.949 1.333 17.181 1.00 85.31 73 MET A N 1
ATOM 514 C CA . MET A 1 73 ? -5.560 1.561 16.763 1.00 85.31 73 MET A CA 1
ATOM 515 C C . MET A 1 73 ? -4.849 0.252 16.429 1.00 85.31 73 MET A C 1
ATOM 517 O O . MET A 1 73 ? -4.112 0.185 15.447 1.00 85.31 73 MET A O 1
ATOM 521 N N . MET A 1 74 ? -5.114 -0.811 17.195 1.00 84.94 74 MET A N 1
ATOM 522 C CA . MET A 1 74 ? -4.600 -2.139 16.861 1.00 84.94 74 MET A CA 1
ATOM 523 C C . MET A 1 74 ? -5.157 -2.675 15.541 1.00 84.94 74 MET A C 1
ATOM 525 O O . MET A 1 74 ? -4.394 -3.261 14.778 1.00 84.94 74 MET A O 1
ATOM 529 N N . LYS A 1 75 ? -6.449 -2.469 15.251 1.00 83.75 75 LYS A N 1
ATOM 530 C CA . LYS A 1 75 ? -7.037 -2.871 13.963 1.00 83.75 75 LYS A CA 1
ATOM 531 C C . LYS A 1 75 ? -6.388 -2.132 12.804 1.00 83.75 75 LYS A C 1
ATOM 533 O O . LYS A 1 75 ? -5.912 -2.778 11.886 1.00 83.75 75 LYS A O 1
ATOM 538 N N . ASN A 1 76 ? -6.251 -0.813 12.904 1.00 87.12 76 ASN A N 1
ATOM 539 C CA . ASN A 1 76 ? -5.655 -0.005 11.844 1.00 87.12 76 ASN A CA 1
ATOM 540 C C . ASN A 1 76 ? -4.193 -0.410 11.541 1.00 87.12 76 ASN A C 1
ATOM 542 O O . ASN A 1 76 ? -3.783 -0.469 10.380 1.00 87.12 76 ASN A O 1
ATOM 546 N N . LEU A 1 77 ? -3.419 -0.763 12.576 1.00 86.50 77 LEU A N 1
ATOM 547 C CA . LEU A 1 77 ? -2.074 -1.320 12.402 1.00 86.50 77 LEU A CA 1
ATOM 548 C C . LEU A 1 77 ? -2.108 -2.717 11.762 1.00 86.50 77 LEU A C 1
ATOM 550 O O . LEU A 1 77 ? -1.304 -3.016 10.878 1.00 86.50 77 LEU A O 1
ATOM 554 N N . MET A 1 78 ? -3.024 -3.577 12.208 1.00 88.31 78 MET A N 1
ATOM 555 C CA . MET A 1 78 ? -3.179 -4.927 11.670 1.00 88.31 78 MET A CA 1
ATOM 556 C C . MET A 1 78 ? -3.617 -4.904 10.204 1.00 88.31 78 MET A C 1
ATOM 558 O O . MET A 1 78 ? -3.090 -5.689 9.422 1.00 88.31 78 MET A O 1
ATOM 562 N N . ASP A 1 79 ? -4.492 -3.978 9.820 1.00 87.69 79 ASP A N 1
ATOM 563 C CA . ASP A 1 79 ? -4.969 -3.799 8.449 1.00 87.69 79 ASP A CA 1
ATOM 564 C C . ASP A 1 79 ? -3.831 -3.382 7.517 1.00 87.69 79 ASP A C 1
ATOM 566 O O . ASP A 1 79 ? -3.724 -3.901 6.408 1.00 87.69 79 ASP A O 1
ATOM 570 N N . PHE A 1 80 ? -2.919 -2.521 7.980 1.00 87.50 80 PHE A N 1
ATOM 571 C CA . PHE A 1 80 ? -1.728 -2.173 7.207 1.00 87.50 80 PHE A CA 1
ATOM 572 C C . PHE A 1 80 ? -0.802 -3.380 7.012 1.00 87.50 80 PHE A C 1
ATOM 574 O O . PHE A 1 80 ? -0.403 -3.680 5.888 1.00 87.50 80 PHE A O 1
ATOM 581 N N . CYS A 1 81 ? -0.484 -4.106 8.088 1.00 89.50 81 CYS A N 1
ATOM 582 C CA . CYS A 1 81 ? 0.407 -5.268 8.026 1.00 89.50 81 CYS A CA 1
ATOM 583 C C . CYS A 1 81 ? -0.187 -6.409 7.187 1.00 89.50 81 CYS A C 1
ATOM 585 O O . CYS A 1 81 ? 0.478 -6.948 6.300 1.00 89.50 81 CYS A O 1
ATOM 587 N N . ALA A 1 82 ? -1.439 -6.779 7.453 1.00 90.12 82 ALA A N 1
ATOM 588 C CA . ALA A 1 82 ? -2.134 -7.841 6.738 1.00 90.12 82 ALA A CA 1
ATOM 589 C C . ALA A 1 82 ? -2.422 -7.440 5.287 1.00 90.12 82 ALA A C 1
ATOM 591 O O . ALA A 1 82 ? -2.225 -8.254 4.388 1.00 90.12 82 ALA A O 1
ATOM 592 N N . GLY A 1 83 ? -2.814 -6.185 5.043 1.00 90.00 83 GLY A N 1
ATOM 593 C CA . GLY A 1 83 ? -3.022 -5.639 3.703 1.00 90.00 83 GLY A CA 1
ATOM 594 C C . GLY A 1 83 ? -1.740 -5.638 2.874 1.00 90.00 83 GLY A C 1
ATOM 595 O O . GLY A 1 83 ? -1.754 -6.091 1.730 1.00 90.00 83 GLY A O 1
ATOM 596 N N . ALA A 1 84 ? -0.611 -5.230 3.461 1.00 90.56 84 ALA A N 1
ATOM 597 C CA . ALA A 1 84 ? 0.683 -5.265 2.788 1.00 90.56 84 ALA A CA 1
ATOM 598 C C . ALA A 1 84 ? 1.123 -6.697 2.445 1.00 90.56 84 ALA A C 1
ATOM 600 O O . ALA A 1 84 ? 1.577 -6.949 1.329 1.00 90.56 84 ALA A O 1
ATOM 601 N N . LEU A 1 85 ? 0.941 -7.650 3.365 1.00 91.56 85 LEU A N 1
ATOM 602 C CA . LEU A 1 85 ? 1.268 -9.060 3.127 1.00 91.56 85 LEU A CA 1
ATOM 603 C C . LEU A 1 85 ? 0.340 -9.716 2.095 1.00 91.56 85 LEU A C 1
ATOM 605 O O . LEU A 1 85 ? 0.812 -10.465 1.242 1.00 91.56 85 LEU A O 1
ATOM 609 N N . ALA A 1 86 ? -0.961 -9.427 2.134 1.00 91.00 86 ALA A N 1
ATOM 610 C CA . ALA A 1 86 ? -1.921 -9.936 1.156 1.00 91.00 86 ALA A CA 1
ATOM 611 C C . ALA A 1 86 ? -1.636 -9.381 -0.248 1.00 91.00 86 ALA A C 1
ATOM 613 O O . ALA A 1 86 ? -1.677 -10.116 -1.240 1.00 91.00 86 ALA A O 1
ATOM 614 N N . PHE A 1 87 ? -1.289 -8.094 -0.331 1.00 90.50 87 PHE A N 1
ATOM 615 C CA . PHE A 1 87 ? -0.905 -7.469 -1.589 1.00 90.50 87 PHE A CA 1
ATOM 616 C C . PHE A 1 87 ? 0.430 -8.010 -2.116 1.00 90.50 87 PHE A C 1
ATOM 618 O O . PHE A 1 87 ? 0.551 -8.261 -3.310 1.00 90.50 87 PHE A O 1
ATOM 625 N N . PHE A 1 88 ? 1.395 -8.272 -1.233 1.00 89.81 88 PHE A N 1
ATOM 626 C CA . PHE A 1 88 ? 2.650 -8.937 -1.583 1.00 89.81 88 PHE A CA 1
ATOM 627 C C . PHE A 1 88 ? 2.440 -10.360 -2.118 1.00 89.81 88 PHE A C 1
ATOM 629 O O . PHE A 1 88 ? 3.015 -10.726 -3.140 1.00 89.81 88 PHE A O 1
ATOM 636 N N . ALA A 1 89 ? 1.614 -11.164 -1.448 1.00 88.38 89 ALA A N 1
ATOM 637 C CA . ALA A 1 89 ? 1.407 -12.561 -1.817 1.00 88.38 89 ALA A CA 1
ATOM 638 C C . ALA A 1 89 ? 0.633 -12.713 -3.135 1.00 88.38 89 ALA A C 1
ATOM 640 O O . ALA A 1 89 ? 1.010 -13.520 -3.984 1.00 88.38 89 ALA A O 1
ATOM 641 N N . VAL A 1 90 ? -0.453 -11.949 -3.290 1.00 89.69 90 VAL A N 1
ATOM 642 C CA . VAL A 1 90 ? -1.458 -12.170 -4.343 1.00 89.69 90 VAL A CA 1
ATOM 643 C C . VAL A 1 90 ? -1.865 -10.877 -5.050 1.00 89.69 90 VAL A C 1
ATOM 645 O O . VAL A 1 90 ? -2.007 -10.868 -6.269 1.00 89.69 90 VAL A O 1
ATOM 648 N N . GLY A 1 91 ? -2.056 -9.776 -4.317 1.00 87.25 91 GLY A N 1
ATOM 649 C CA . GLY A 1 91 ? -2.647 -8.558 -4.889 1.00 87.25 91 GLY A CA 1
ATOM 650 C C . GLY A 1 91 ? -1.831 -7.939 -6.027 1.00 87.25 91 GLY A C 1
ATOM 651 O O . GLY A 1 91 ? -2.407 -7.509 -7.025 1.00 87.25 91 GLY A O 1
ATOM 652 N N . TYR A 1 92 ? -0.502 -7.954 -5.925 1.00 89.56 92 TYR A N 1
ATOM 653 C CA . TYR A 1 92 ? 0.367 -7.451 -6.984 1.00 89.56 92 TYR A CA 1
ATOM 654 C C . TYR A 1 92 ? 0.318 -8.327 -8.239 1.00 89.56 92 TYR A C 1
ATOM 656 O O . TYR A 1 92 ? 0.274 -7.797 -9.343 1.00 89.56 92 TYR A O 1
ATOM 664 N N . ALA A 1 93 ? 0.254 -9.651 -8.076 1.00 88.25 93 ALA A N 1
ATOM 665 C CA . ALA A 1 93 ? 0.178 -10.587 -9.194 1.00 88.25 93 ALA A CA 1
ATOM 666 C C . ALA A 1 93 ? -1.114 -10.412 -10.003 1.00 88.25 93 ALA A C 1
ATOM 668 O O . ALA A 1 93 ? -1.098 -10.405 -11.230 1.00 88.25 93 ALA A O 1
ATOM 669 N N . ILE A 1 94 ? -2.236 -10.190 -9.316 1.00 89.56 94 ILE A N 1
ATOM 670 C CA . ILE A 1 94 ? -3.532 -9.983 -9.971 1.00 89.56 94 ILE A CA 1
ATOM 671 C C . ILE A 1 94 ? -3.581 -8.633 -10.704 1.00 89.56 94 ILE A C 1
ATOM 673 O O . ILE A 1 94 ? -4.178 -8.548 -11.774 1.00 89.56 94 ILE A O 1
ATOM 677 N N . ALA A 1 95 ? -2.978 -7.581 -10.145 1.00 86.19 95 ALA A N 1
ATOM 678 C CA . ALA A 1 95 ? -3.082 -6.228 -10.695 1.00 86.19 95 ALA A CA 1
ATOM 679 C C . ALA A 1 95 ? -1.998 -5.887 -11.735 1.00 86.19 95 ALA A C 1
ATOM 681 O O . ALA A 1 95 ? -2.278 -5.192 -12.707 1.00 86.19 95 ALA A O 1
ATOM 682 N N . PHE A 1 96 ? -0.765 -6.353 -11.522 1.00 86.00 96 PHE A N 1
ATOM 683 C CA . PHE A 1 96 ? 0.428 -5.991 -12.301 1.00 86.00 96 PHE A CA 1
ATOM 684 C C . PHE A 1 96 ? 1.268 -7.222 -12.690 1.00 86.00 96 PHE A C 1
ATOM 686 O O . PHE A 1 96 ? 2.464 -7.111 -12.971 1.00 86.00 96 PHE A O 1
ATOM 693 N N . GLY A 1 97 ? 0.674 -8.414 -12.681 1.00 84.31 97 GLY A N 1
ATOM 694 C CA . GLY A 1 97 ? 1.330 -9.643 -13.115 1.00 84.31 97 GLY A CA 1
ATOM 695 C C . GLY A 1 97 ? 1.358 -9.821 -14.630 1.00 84.31 97 GLY A C 1
ATOM 696 O O . GLY A 1 97 ? 0.425 -9.434 -15.331 1.00 84.31 97 GLY A O 1
ATOM 697 N N . ALA A 1 98 ? 2.416 -10.458 -15.126 1.00 81.38 98 ALA A N 1
ATOM 698 C CA . ALA A 1 98 ? 2.540 -10.892 -16.515 1.00 81.38 98 ALA A CA 1
ATOM 699 C C . ALA A 1 98 ? 1.569 -12.043 -16.856 1.00 81.38 98 ALA A C 1
ATOM 701 O O . ALA A 1 98 ? 0.918 -12.610 -15.973 1.00 81.38 98 ALA A O 1
ATOM 702 N N . ASP A 1 99 ? 1.483 -12.375 -18.150 1.00 81.19 99 ASP A N 1
ATOM 703 C CA . ASP A 1 99 ? 0.794 -13.559 -18.692 1.00 81.19 99 ASP A CA 1
ATOM 704 C C . ASP A 1 99 ? -0.686 -13.706 -18.290 1.00 81.19 99 ASP A C 1
ATOM 706 O O . ASP A 1 99 ? -1.229 -14.808 -18.198 1.00 81.19 99 ASP A O 1
ATOM 710 N N . GLY A 1 100 ? -1.345 -12.572 -18.051 1.00 79.38 100 GLY A N 1
ATOM 711 C CA . GLY A 1 100 ? -2.763 -12.475 -17.727 1.00 79.38 100 GLY A CA 1
ATOM 712 C C . GLY A 1 100 ? -3.679 -12.203 -18.923 1.00 79.38 100 GLY A C 1
ATOM 713 O O . GLY A 1 100 ? -3.312 -12.362 -20.086 1.00 79.38 100 GLY A O 1
ATOM 714 N N . ASN A 1 101 ? -4.893 -11.757 -18.615 1.00 83.69 101 ASN A N 1
ATOM 715 C CA . ASN A 1 101 ? -5.832 -11.162 -19.567 1.00 83.69 101 ASN A CA 1
ATOM 716 C C . ASN A 1 101 ? -6.025 -9.664 -19.256 1.00 83.69 101 ASN A C 1
ATOM 718 O O . ASN A 1 101 ? -5.493 -9.165 -18.268 1.00 83.69 101 ASN A O 1
ATOM 722 N N . ASP A 1 102 ? -6.828 -8.956 -20.055 1.00 82.56 102 ASP A N 1
ATOM 723 C CA . ASP A 1 102 ? -7.102 -7.517 -19.868 1.00 82.56 102 ASP A CA 1
ATOM 724 C C . ASP A 1 102 ? -7.757 -7.162 -18.512 1.00 82.56 102 ASP A C 1
ATOM 726 O O . ASP A 1 102 ? -7.884 -5.985 -18.177 1.00 82.56 102 ASP A O 1
ATOM 730 N N . PHE A 1 103 ? -8.187 -8.158 -17.729 1.00 81.38 103 PHE A N 1
ATOM 731 C CA . PHE A 1 103 ? -8.847 -7.986 -16.434 1.00 81.38 103 PHE A CA 1
ATOM 732 C C . PHE A 1 103 ? -8.007 -8.458 -15.235 1.00 81.38 103 PHE A C 1
ATOM 734 O O . PHE A 1 103 ? -8.189 -7.924 -14.142 1.00 81.38 103 PHE A O 1
ATOM 741 N N . PHE A 1 104 ? -7.119 -9.446 -15.402 1.00 84.12 104 PHE A N 1
ATOM 742 C CA . PHE A 1 104 ? -6.352 -10.073 -14.320 1.00 84.12 104 PHE A CA 1
AT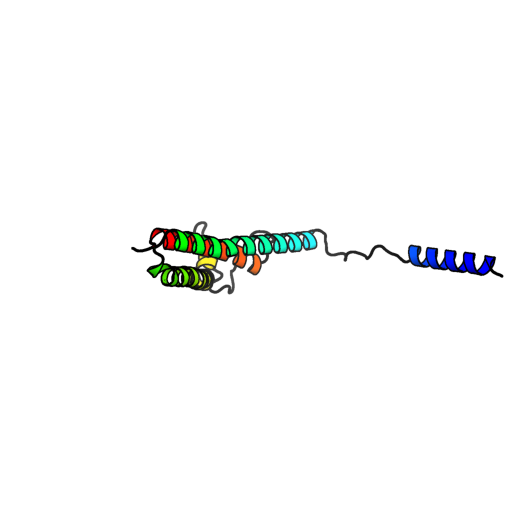OM 743 C C . PHE A 1 104 ? -4.978 -10.563 -14.795 1.00 84.12 104 PHE A C 1
ATOM 745 O O . PHE A 1 104 ? -4.888 -11.272 -15.798 1.00 84.12 104 PHE A O 1
ATOM 752 N N . GLY A 1 105 ? -3.932 -10.264 -14.021 1.00 84.44 105 GLY A N 1
ATOM 753 C CA . GLY A 1 105 ? -2.581 -10.820 -14.152 1.00 84.44 105 GLY A CA 1
ATOM 754 C C . GLY A 1 105 ? -2.439 -12.214 -13.524 1.00 84.44 105 GLY A C 1
ATOM 755 O O . GLY A 1 105 ? -3.187 -12.575 -12.611 1.00 84.44 105 GLY A O 1
ATOM 756 N N . LEU A 1 106 ? -1.481 -13.012 -14.015 1.00 83.62 106 LEU A N 1
ATOM 757 C CA . LEU A 1 106 ? -1.217 -14.378 -13.528 1.00 83.62 106 LEU A CA 1
ATOM 758 C C . LEU A 1 106 ? 0.248 -14.624 -13.110 1.00 83.62 106 LEU A C 1
ATOM 760 O O . LEU A 1 106 ? 0.567 -15.724 -12.657 1.00 83.62 106 LEU A O 1
ATOM 764 N N . GLY A 1 107 ? 1.127 -13.625 -13.226 1.00 82.19 107 GLY A N 1
ATOM 765 C CA . GLY A 1 107 ? 2.545 -13.679 -12.840 1.00 82.19 107 GLY A CA 1
ATOM 766 C C . GLY A 1 107 ? 2.887 -12.790 -11.638 1.00 82.19 107 GLY A C 1
ATOM 767 O O . GLY A 1 107 ? 2.112 -11.917 -11.272 1.00 82.19 107 GLY A O 1
ATOM 768 N N . GLY A 1 108 ? 4.051 -12.980 -11.008 1.00 82.94 108 GLY A N 1
ATOM 769 C CA . GLY A 1 108 ? 4.523 -12.105 -9.921 1.00 82.94 108 GLY A CA 1
ATOM 770 C C . GLY A 1 108 ? 4.028 -12.456 -8.509 1.00 82.94 108 GLY A C 1
ATOM 771 O O . GLY A 1 108 ? 4.021 -11.596 -7.626 1.00 82.94 108 GLY A O 1
ATOM 772 N N . TRP A 1 109 ? 3.621 -13.706 -8.268 1.00 86.69 109 TRP A N 1
ATOM 773 C CA . TRP A 1 109 ? 3.231 -14.209 -6.941 1.00 86.69 109 TRP A CA 1
ATOM 774 C C . TRP A 1 109 ? 4.372 -14.074 -5.936 1.00 86.69 109 TRP A C 1
ATOM 776 O O . TRP A 1 109 ? 5.502 -14.459 -6.241 1.00 86.69 109 TRP A O 1
ATOM 786 N N . PHE A 1 110 ? 4.090 -13.539 -4.743 1.00 85.25 110 PHE A N 1
ATOM 787 C CA . PHE A 1 110 ? 5.115 -13.220 -3.733 1.00 85.25 110 PHE A CA 1
ATOM 788 C C . PHE A 1 110 ? 6.288 -12.384 -4.294 1.00 85.25 110 PHE A C 1
ATOM 790 O O . PHE A 1 110 ? 7.403 -12.449 -3.774 1.00 85.25 110 PHE A O 1
ATOM 797 N N . LEU A 1 111 ? 6.040 -11.622 -5.372 1.00 72.75 111 LEU A N 1
ATOM 798 C CA . LEU A 1 111 ? 7.037 -10.872 -6.147 1.00 72.75 111 LEU A CA 1
ATOM 799 C C . LEU A 1 111 ? 8.172 -11.736 -6.743 1.00 72.75 111 LEU A C 1
ATOM 801 O O . LEU A 1 111 ? 9.319 -11.303 -6.844 1.00 72.75 111 LEU A O 1
ATOM 805 N N . GLY A 1 112 ? 7.848 -12.968 -7.143 1.00 71.31 112 GLY A N 1
ATOM 806 C CA . GLY A 1 112 ? 8.697 -13.816 -7.981 1.00 71.31 112 GLY A CA 1
ATOM 807 C C . GLY A 1 112 ? 8.677 -13.417 -9.463 1.00 71.31 112 GLY A C 1
ATOM 808 O O . GLY A 1 112 ? 8.409 -12.270 -9.822 1.00 71.31 112 GLY A O 1
ATOM 809 N N . ASP A 1 113 ? 8.957 -14.384 -10.337 1.00 77.31 113 ASP A N 1
ATOM 810 C CA . ASP A 1 113 ? 8.970 -14.171 -11.788 1.00 77.31 113 ASP A CA 1
ATOM 811 C C . ASP A 1 113 ? 7.597 -13.713 -12.323 1.00 77.31 113 ASP A C 1
ATOM 813 O O . ASP A 1 113 ? 6.543 -14.120 -11.818 1.00 77.31 113 ASP A O 1
ATOM 817 N N . GLY A 1 114 ? 7.609 -12.832 -13.325 1.00 79.06 114 GLY A N 1
ATOM 818 C CA . GLY A 1 114 ? 6.404 -12.236 -13.914 1.00 79.06 114 GLY A CA 1
ATOM 819 C C . GLY A 1 114 ? 5.852 -10.989 -13.205 1.00 79.06 114 GLY A C 1
ATOM 820 O O . GLY A 1 114 ? 4.754 -10.549 -13.536 1.00 79.06 114 GLY A O 1
ATOM 821 N N . ALA A 1 115 ? 6.573 -10.400 -12.247 1.00 84.44 115 ALA A N 1
ATOM 822 C CA . ALA A 1 115 ? 6.241 -9.089 -11.680 1.00 84.44 115 ALA A CA 1
ATOM 823 C C . ALA A 1 115 ? 6.568 -7.966 -12.686 1.00 84.44 115 ALA A C 1
ATOM 825 O O . ALA A 1 115 ? 7.731 -7.788 -13.055 1.00 84.44 115 ALA A O 1
ATOM 826 N N . THR A 1 116 ? 5.564 -7.203 -13.134 1.00 86.06 116 THR A N 1
ATOM 827 C CA . THR A 1 116 ? 5.769 -6.166 -14.161 1.00 86.06 116 THR A CA 1
ATOM 828 C C . THR A 1 116 ? 5.844 -4.767 -13.573 1.00 86.06 116 THR A C 1
ATOM 830 O O . THR A 1 116 ? 5.174 -4.426 -12.604 1.00 86.06 116 THR A O 1
ATOM 833 N N . GLN A 1 117 ? 6.675 -3.928 -14.179 1.00 84.62 117 GLN A N 1
ATOM 834 C CA . GLN A 1 117 ? 6.806 -2.538 -13.776 1.00 84.62 117 GLN A CA 1
ATOM 835 C C . GLN A 1 117 ? 5.826 -1.629 -14.517 1.00 84.62 117 GLN A C 1
ATOM 837 O O . GLN A 1 117 ? 5.454 -1.892 -15.662 1.00 84.62 117 GLN A O 1
ATOM 842 N N . TYR A 1 118 ? 5.457 -0.515 -13.885 1.00 82.56 118 TYR A N 1
ATOM 843 C CA . TYR A 1 118 ? 4.670 0.515 -14.550 1.00 82.56 118 TYR A CA 1
ATOM 844 C C . TYR A 1 118 ? 5.593 1.505 -15.271 1.00 82.56 118 TYR A C 1
ATOM 846 O O . TYR A 1 118 ? 6.309 2.286 -14.641 1.00 82.56 118 TYR A O 1
ATOM 854 N N . GLY A 1 119 ? 5.569 1.485 -16.605 1.00 85.19 119 GLY A N 1
ATOM 855 C CA . GLY A 1 119 ? 6.373 2.385 -17.431 1.00 85.19 119 GLY A CA 1
ATOM 856 C C . GLY A 1 119 ? 7.878 2.187 -17.221 1.00 85.19 119 GLY A C 1
ATOM 857 O O . GLY A 1 119 ? 8.401 1.098 -17.441 1.00 85.19 119 GLY A O 1
ATOM 858 N N . THR A 1 120 ? 8.570 3.256 -16.825 1.00 85.00 120 THR A N 1
ATOM 859 C CA . THR A 1 120 ? 10.022 3.288 -16.573 1.00 85.00 120 THR A CA 1
ATOM 860 C C . THR A 1 120 ? 10.400 3.082 -15.105 1.00 85.00 120 THR A C 1
ATOM 862 O O . THR A 1 120 ? 11.584 3.079 -14.765 1.00 85.00 120 THR A O 1
ATOM 865 N N . LEU A 1 121 ? 9.413 2.943 -14.217 1.00 87.12 121 LEU A N 1
ATOM 866 C CA . LEU A 1 121 ? 9.659 2.727 -12.796 1.00 87.12 121 LEU A CA 1
ATOM 867 C C . LEU A 1 121 ? 10.248 1.344 -12.573 1.00 87.12 121 LEU A C 1
ATOM 869 O O . LEU A 1 121 ? 9.973 0.426 -13.328 1.00 87.12 121 LEU A O 1
ATOM 873 N N . THR A 1 122 ? 11.011 1.168 -11.504 1.00 89.56 122 THR A N 1
ATOM 874 C CA . THR A 1 122 ? 11.464 -0.168 -11.108 1.00 89.56 122 THR A CA 1
ATOM 875 C C . THR A 1 122 ? 10.321 -0.946 -10.445 1.00 89.56 122 THR A C 1
ATOM 877 O O . THR A 1 122 ? 9.425 -0.363 -9.821 1.00 89.56 122 THR A O 1
ATOM 880 N N . VAL A 1 123 ? 10.350 -2.279 -10.545 1.00 89.12 123 VAL A N 1
ATOM 881 C CA . VAL A 1 123 ? 9.353 -3.166 -9.910 1.00 89.12 123 VAL A CA 1
ATOM 882 C C . VAL A 1 123 ? 9.190 -2.880 -8.406 1.00 89.12 123 VAL A C 1
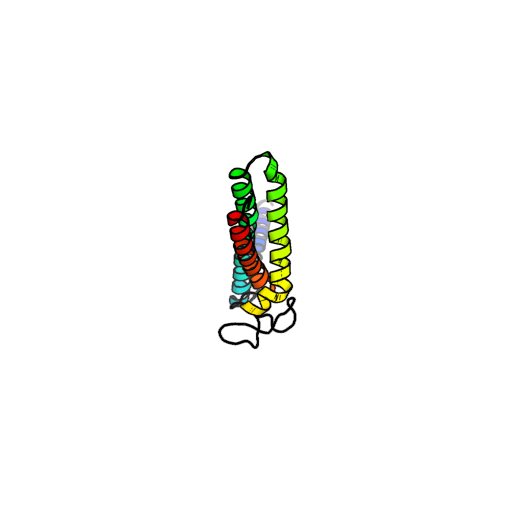ATOM 884 O O . VAL A 1 123 ? 8.050 -2.709 -7.973 1.00 89.12 123 VAL A O 1
ATOM 887 N N . PRO A 1 124 ? 10.261 -2.717 -7.594 1.00 89.25 124 PRO A N 1
ATOM 888 C CA . PRO A 1 124 ? 10.108 -2.435 -6.166 1.00 89.25 124 PRO A CA 1
ATOM 889 C C . PRO A 1 124 ? 9.436 -1.087 -5.880 1.00 89.25 124 PRO A C 1
ATOM 891 O O . PRO A 1 124 ? 8.621 -0.992 -4.965 1.00 89.25 124 PRO A O 1
ATOM 894 N N . VAL A 1 125 ? 9.737 -0.048 -6.668 1.00 91.25 125 VAL A N 1
ATOM 895 C CA . VAL A 1 125 ? 9.117 1.278 -6.505 1.00 91.25 125 VAL A CA 1
ATOM 896 C C . VAL A 1 125 ? 7.642 1.231 -6.894 1.00 91.25 125 VAL A C 1
ATOM 898 O O . VAL A 1 125 ? 6.799 1.746 -6.159 1.00 91.25 125 VAL A O 1
ATOM 901 N N . THR A 1 126 ? 7.316 0.546 -7.993 1.00 91.19 126 THR A N 1
ATOM 902 C CA . THR A 1 126 ? 5.923 0.313 -8.401 1.00 91.19 126 THR A CA 1
ATOM 903 C C . THR A 1 126 ? 5.169 -0.458 -7.315 1.00 91.19 126 THR A C 1
ATOM 905 O O . THR A 1 126 ? 4.065 -0.073 -6.941 1.00 91.19 126 THR A O 1
ATOM 908 N N . PHE A 1 127 ? 5.773 -1.504 -6.750 1.00 92.00 127 PHE A N 1
ATOM 909 C CA . PHE A 1 127 ? 5.182 -2.284 -5.666 1.00 92.00 127 PHE A CA 1
ATOM 910 C C . PHE A 1 127 ? 4.913 -1.440 -4.413 1.00 92.00 127 PHE A C 1
ATOM 912 O O . PHE A 1 127 ? 3.786 -1.443 -3.922 1.00 92.00 127 PHE A O 1
ATOM 919 N N . ILE A 1 128 ? 5.908 -0.692 -3.917 1.00 91.56 128 ILE A N 1
ATOM 920 C CA . ILE A 1 128 ? 5.767 0.142 -2.709 1.00 91.56 128 ILE A CA 1
ATOM 921 C C . ILE A 1 128 ? 4.705 1.231 -2.905 1.00 91.56 128 ILE A C 1
ATOM 923 O O . ILE A 1 128 ? 3.938 1.531 -1.989 1.00 91.56 128 ILE A O 1
ATOM 927 N N . PHE A 1 129 ? 4.626 1.810 -4.100 1.00 92.94 129 PHE A N 1
ATOM 928 C CA . PHE A 1 129 ? 3.587 2.780 -4.412 1.00 92.94 129 PHE A CA 1
ATOM 929 C C . PHE A 1 129 ? 2.198 2.132 -4.381 1.00 92.94 129 PHE A C 1
ATOM 931 O O . PHE A 1 129 ? 1.303 2.625 -3.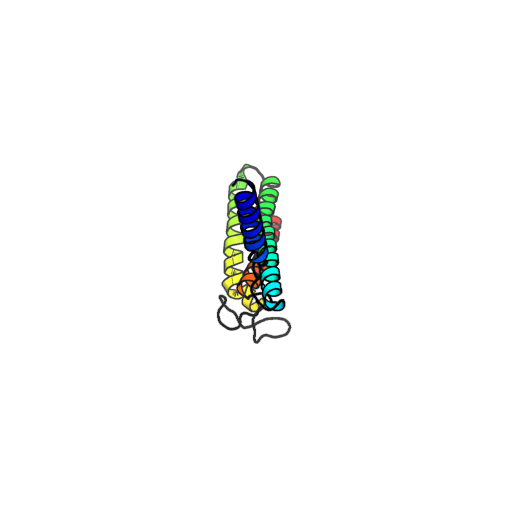701 1.00 92.94 129 PHE A O 1
ATOM 938 N N . GLN A 1 130 ? 2.024 0.986 -5.039 1.00 92.81 130 GLN A N 1
ATOM 939 C CA . GLN A 1 130 ? 0.716 0.337 -5.149 1.00 92.81 130 GLN A CA 1
ATOM 940 C C . GLN A 1 130 ? 0.248 -0.316 -3.844 1.00 92.81 130 GLN A C 1
ATOM 942 O O . GLN A 1 130 ? -0.936 -0.240 -3.515 1.00 92.81 130 GLN A O 1
ATOM 947 N N . VAL A 1 131 ? 1.158 -0.884 -3.044 1.00 92.88 131 VAL A N 1
ATOM 948 C CA . VAL A 1 131 ? 0.802 -1.433 -1.727 1.00 92.88 131 VAL A CA 1
ATOM 949 C C . VAL A 1 131 ? 0.298 -0.341 -0.784 1.00 92.88 131 VAL A C 1
ATOM 951 O O . VAL A 1 131 ? -0.617 -0.595 -0.005 1.00 92.88 131 VAL A O 1
ATOM 954 N N . ALA A 1 132 ? 0.818 0.889 -0.888 1.00 91.69 132 ALA A N 1
ATOM 955 C CA . ALA A 1 132 ? 0.329 2.016 -0.099 1.00 91.69 132 ALA A CA 1
ATOM 956 C C . ALA A 1 132 ? -1.138 2.355 -0.434 1.00 91.69 132 ALA A C 1
ATOM 958 O O . ALA A 1 132 ? -1.941 2.582 0.474 1.00 91.69 132 ALA A O 1
ATOM 959 N N . PHE A 1 133 ? -1.521 2.316 -1.717 1.00 91.12 133 PHE A N 1
ATOM 960 C CA . PHE A 1 133 ? -2.917 2.498 -2.138 1.00 91.12 133 PHE A CA 1
ATOM 961 C C . PHE A 1 133 ? -3.808 1.325 -1.736 1.00 91.12 133 PHE A C 1
ATOM 963 O O . PHE A 1 133 ? -4.909 1.547 -1.236 1.00 91.12 133 PHE A O 1
ATOM 970 N N . ALA A 1 134 ? -3.339 0.088 -1.904 1.00 91.38 134 ALA A N 1
ATOM 971 C CA . ALA A 1 134 ? -4.097 -1.098 -1.519 1.00 91.38 134 ALA A CA 1
ATOM 972 C C . ALA A 1 134 ? -4.363 -1.138 -0.002 1.00 91.38 134 ALA A C 1
ATOM 974 O O . ALA A 1 134 ? -5.495 -1.376 0.421 1.00 91.38 134 ALA A O 1
ATOM 975 N N . ALA A 1 135 ? -3.352 -0.831 0.818 1.00 88.50 135 ALA A N 1
ATOM 976 C CA . ALA A 1 135 ? -3.500 -0.738 2.270 1.00 88.50 135 ALA A CA 1
ATOM 977 C C . ALA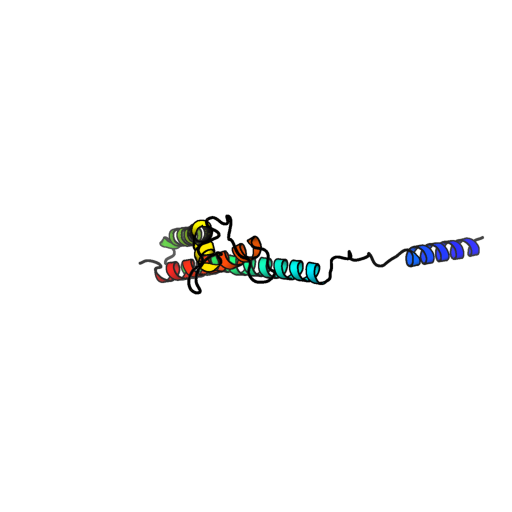 A 1 135 ? -4.450 0.402 2.678 1.00 88.50 135 ALA A C 1
ATOM 979 O O . ALA A 1 135 ? -5.297 0.221 3.553 1.00 88.50 135 ALA A O 1
ATOM 980 N N . THR A 1 136 ? -4.381 1.544 1.988 1.00 88.00 136 THR A N 1
ATOM 981 C CA . THR A 1 136 ? -5.316 2.658 2.201 1.00 88.00 136 THR A CA 1
ATOM 982 C C . THR A 1 136 ? -6.754 2.275 1.835 1.00 88.00 136 THR A C 1
ATOM 984 O O . THR A 1 136 ? -7.690 2.600 2.558 1.00 88.00 136 THR A O 1
ATOM 987 N N . ALA A 1 137 ? -6.966 1.540 0.745 1.00 88.62 137 ALA A N 1
ATOM 988 C CA . ALA A 1 137 ? -8.298 1.057 0.391 1.00 88.62 137 ALA A CA 1
ATOM 989 C C . ALA A 1 137 ? -8.856 0.093 1.455 1.00 88.62 137 ALA A C 1
ATOM 991 O O . ALA A 1 137 ? -10.026 0.197 1.824 1.00 88.62 137 ALA A O 1
ATOM 992 N N . ALA A 1 138 ? -8.016 -0.799 1.992 1.00 86.88 138 ALA A N 1
ATOM 993 C CA . ALA A 1 138 ? -8.407 -1.718 3.060 1.00 86.88 138 ALA A CA 1
ATOM 994 C C . ALA A 1 138 ? -8.812 -0.978 4.349 1.00 86.88 138 ALA A C 1
ATOM 996 O O . ALA A 1 138 ? -9.826 -1.318 4.961 1.00 86.88 138 ALA A O 1
ATOM 997 N N . THR A 1 139 ? -8.076 0.074 4.725 1.00 86.50 139 THR A N 1
ATOM 998 C CA . THR A 1 139 ? -8.352 0.837 5.954 1.00 86.50 139 THR A CA 1
ATOM 999 C C . THR A 1 139 ? -9.690 1.587 5.897 1.00 86.50 139 THR A C 1
ATOM 1001 O O . THR A 1 139 ? -10.418 1.633 6.882 1.00 86.50 139 THR A O 1
ATOM 1004 N N . ILE A 1 140 ? -10.103 2.076 4.720 1.00 86.94 140 ILE A N 1
ATOM 1005 C CA . ILE A 1 140 ? -11.403 2.752 4.546 1.00 86.94 140 ILE A CA 1
ATOM 1006 C C . ILE A 1 140 ? -12.575 1.812 4.873 1.00 86.94 140 ILE A C 1
ATOM 1008 O O . ILE A 1 140 ? -13.563 2.232 5.480 1.00 86.94 140 ILE A O 1
ATOM 1012 N N . VAL A 1 141 ? -12.473 0.536 4.492 1.00 82.56 141 VAL A N 1
ATOM 1013 C CA . VAL A 1 141 ? -13.506 -0.469 4.795 1.00 82.56 141 VAL A CA 1
ATOM 1014 C C . VAL A 1 141 ? -13.560 -0.753 6.298 1.00 82.56 141 VAL A C 1
ATOM 1016 O O . VAL A 1 141 ? -14.649 -0.867 6.862 1.00 82.56 141 VAL A O 1
ATOM 1019 N N . SER A 1 142 ? -12.401 -0.811 6.956 1.00 79.44 142 SER A N 1
ATOM 1020 C CA . SER A 1 142 ? -12.294 -0.990 8.409 1.00 79.44 142 SER A CA 1
ATOM 1021 C C . SER A 1 142 ? -12.945 0.163 9.177 1.00 79.44 142 SER A C 1
ATOM 1023 O O . SER A 1 142 ? -13.763 -0.070 10.072 1.00 79.44 142 SER A O 1
ATOM 1025 N N . GLY A 1 143 ? -12.689 1.405 8.756 1.00 79.62 143 GLY A N 1
ATOM 1026 C CA . GLY A 1 143 ? -13.313 2.597 9.327 1.00 79.62 143 GLY A CA 1
ATOM 1027 C C . GLY A 1 143 ? -14.832 2.661 9.132 1.00 79.62 143 GLY A C 1
ATOM 1028 O O . GLY A 1 143 ? -15.545 3.135 10.018 1.00 79.62 143 GLY A O 1
ATOM 1029 N N . ALA A 1 144 ? -15.360 2.138 8.019 1.00 80.75 144 ALA A N 1
ATOM 1030 C CA . ALA A 1 144 ? -16.807 2.056 7.787 1.00 80.75 144 ALA A CA 1
ATOM 1031 C C . ALA A 1 144 ? -17.512 1.075 8.745 1.00 80.75 144 ALA A C 1
ATOM 1033 O O . ALA A 1 144 ? -18.651 1.315 9.149 1.00 80.75 144 ALA A O 1
ATOM 1034 N N . MET A 1 145 ? -16.816 0.007 9.138 1.00 78.88 145 MET A N 1
ATOM 1035 C CA . MET A 1 145 ? -17.273 -1.015 10.092 1.00 78.88 145 MET A CA 1
ATOM 1036 C C . MET A 1 145 ? -16.755 -0.733 11.520 1.00 78.88 145 MET A C 1
ATOM 1038 O O . MET A 1 145 ? -16.594 -1.623 12.366 1.00 78.88 145 MET A O 1
ATOM 1042 N N . ALA A 1 146 ? -16.420 0.527 11.815 1.00 66.44 146 ALA A N 1
ATOM 1043 C CA . ALA A 1 146 ? -15.967 0.903 13.141 1.00 66.44 146 ALA A CA 1
ATOM 1044 C C . ALA A 1 146 ? -17.113 0.724 14.157 1.00 66.44 146 ALA A C 1
ATOM 1046 O O . ALA A 1 146 ? -18.177 1.332 14.064 1.00 66.44 146 ALA A O 1
ATOM 1047 N N . GLU A 1 147 ? -16.857 -0.114 15.166 1.00 63.06 147 GLU A N 1
ATOM 1048 C CA . GLU A 1 147 ? -17.773 -0.488 16.257 1.00 63.06 147 GLU A CA 1
ATOM 1049 C C . GLU A 1 147 ? -18.940 -1.448 15.919 1.00 63.06 147 GLU A C 1
ATOM 1051 O O . GLU A 1 147 ? -19.721 -1.735 16.834 1.00 63.06 147 GLU A O 1
ATOM 1056 N N . ARG A 1 148 ? -19.069 -1.970 14.686 1.00 61.25 148 ARG A N 1
ATOM 1057 C CA . ARG A 1 148 ? -20.057 -2.999 14.267 1.00 61.25 148 ARG A CA 1
ATOM 1058 C C . ARG A 1 148 ? -19.839 -3.433 12.821 1.00 61.25 148 ARG A C 1
ATOM 1060 O O . ARG A 1 148 ? -20.353 -4.513 12.466 1.00 61.25 148 ARG A O 1
#

Sequence (148 aa):
MRRKILIGTGVVAAGVLATATPAFAQDAAAAEVQVNLDNAYVLLSAVLVILMQAGFALVEAGLTRAKSVANIMMKNLMDFCAGALAFFAVGYAIAFGADGNDFFGLGGWFLGDGATQYGTLTVPVTFIFQVAFAATAATIVSGAMAER